Protein AF-A0A2E7MDC0-F1 (afdb_monomer_lite)

Secondary structure (DSSP, 8-state):
-HHHHHHHHHHHHHHHHHHHHT-------------SPP-TTSSTTGGGSS--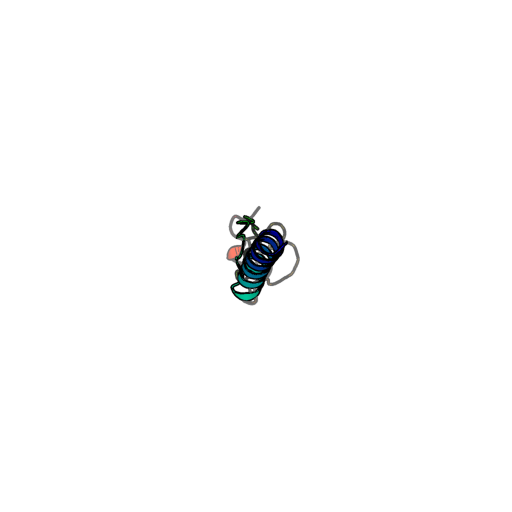SS-SS--GGGSGGGTT--

pLDDT: mean 81.16, std 14.07, range [52.94, 97.75]

Foldseek 3Di:
DVVVVVVVVVVVVVVVCCVVVVPPPPPPPPPPPPPDQQQALPDPCQLPVQDHRNPPPAGRPSDPSNVPRD

Structure (mmCIF, N/CA/C/O backbone):
data_AF-A0A2E7MDC0-F1
#
_entry.id   AF-A0A2E7MDC0-F1
#
loop_
_atom_si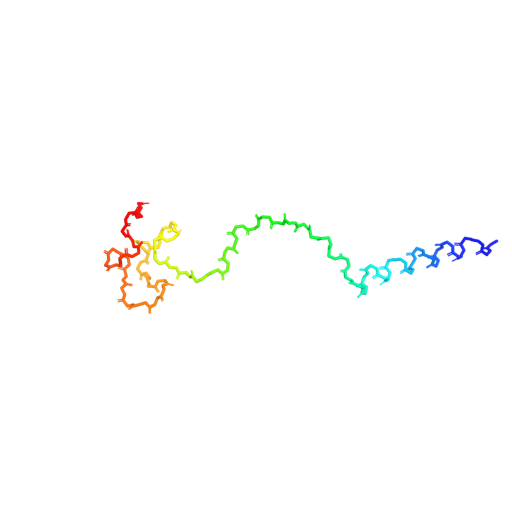te.group_PDB
_atom_site.id
_atom_site.type_symbol
_atom_site.label_atom_id
_atom_site.label_alt_id
_atom_site.label_comp_id
_atom_site.label_asym_id
_atom_site.label_entity_id
_atom_site.label_seq_id
_atom_site.pdbx_PDB_ins_code
_atom_site.Cartn_x
_atom_site.Cartn_y
_atom_site.Cartn_z
_atom_site.occupancy
_atom_site.B_iso_or_equiv
_atom_site.auth_seq_id
_atom_site.auth_comp_id
_atom_site.auth_asym_id
_atom_site.auth_atom_id
_atom_site.pdbx_PDB_model_num
ATOM 1 N N . MET A 1 1 ? 5.333 52.039 40.668 1.00 60.84 1 MET A N 1
ATOM 2 C CA . MET A 1 1 ? 5.006 50.593 40.665 1.00 60.84 1 MET A CA 1
ATOM 3 C C . MET A 1 1 ? 3.948 50.175 39.635 1.00 60.84 1 MET A C 1
ATOM 5 O O . MET A 1 1 ? 4.063 49.069 39.136 1.00 60.84 1 MET A O 1
ATOM 9 N N . GLY A 1 2 ? 2.951 50.999 39.273 1.00 69.31 2 GLY A N 1
ATOM 10 C CA . GLY A 1 2 ? 1.854 50.560 38.382 1.00 69.31 2 GLY A CA 1
ATOM 11 C C . GLY A 1 2 ? 2.247 50.217 36.936 1.00 69.31 2 GLY A C 1
ATOM 12 O O . GLY A 1 2 ? 1.766 49.234 36.391 1.00 69.31 2 GLY A O 1
ATOM 13 N N . ARG A 1 3 ? 3.185 50.959 36.328 1.00 76.81 3 ARG A N 1
ATOM 14 C CA . ARG A 1 3 ? 3.587 50.748 34.919 1.00 76.81 3 ARG A CA 1
ATOM 15 C C . ARG A 1 3 ? 4.264 49.393 34.669 1.00 76.81 3 ARG A C 1
ATOM 17 O O . ARG A 1 3 ? 4.152 48.858 33.578 1.00 76.81 3 ARG A O 1
ATOM 24 N N . LEU A 1 4 ? 4.935 48.831 35.678 1.00 72.00 4 LEU A N 1
ATOM 25 C CA . LEU A 1 4 ? 5.580 47.517 35.584 1.00 72.00 4 LEU A CA 1
ATOM 26 C C . LEU A 1 4 ? 4.544 46.380 35.609 1.00 72.00 4 LEU A C 1
ATOM 28 O O . LEU A 1 4 ? 4.687 45.397 34.890 1.00 72.00 4 LEU A O 1
ATOM 32 N N . LEU A 1 5 ? 3.476 46.545 36.398 1.00 73.50 5 LEU A N 1
ATOM 33 C CA . LEU A 1 5 ? 2.383 45.578 36.500 1.00 73.50 5 LEU A CA 1
ATOM 34 C C . LEU A 1 5 ? 1.515 45.565 35.229 1.00 73.50 5 LEU A C 1
ATOM 36 O O . LEU A 1 5 ? 1.068 44.503 34.807 1.00 73.50 5 LEU A O 1
ATOM 40 N N . GLU A 1 6 ? 1.338 46.725 34.589 1.00 77.62 6 GLU A N 1
ATOM 41 C CA . GLU A 1 6 ? 0.682 46.862 33.279 1.00 77.62 6 GLU A CA 1
ATOM 42 C C . GLU A 1 6 ? 1.473 46.153 32.168 1.00 77.62 6 GLU A C 1
ATOM 44 O O . GLU A 1 6 ? 0.904 45.393 31.391 1.00 77.62 6 GLU A O 1
ATOM 49 N N . VAL A 1 7 ? 2.800 46.321 32.133 1.00 78.88 7 VAL A N 1
ATOM 50 C CA . VAL A 1 7 ? 3.668 45.631 31.159 1.00 78.88 7 VAL A CA 1
ATOM 51 C C . VAL A 1 7 ? 3.639 44.115 31.372 1.00 78.88 7 VAL A C 1
ATOM 53 O O . VAL A 1 7 ? 3.497 43.368 30.407 1.00 78.88 7 VAL A O 1
ATOM 56 N N . LEU A 1 8 ? 3.695 43.658 32.627 1.00 76.69 8 LEU A N 1
ATOM 57 C CA . LEU A 1 8 ? 3.618 42.234 32.961 1.00 76.69 8 LEU A CA 1
ATOM 58 C C . LEU A 1 8 ? 2.261 41.624 32.568 1.00 76.69 8 LEU A C 1
ATOM 60 O O . LEU A 1 8 ? 2.209 40.504 32.062 1.00 76.69 8 LEU A O 1
ATOM 64 N N . ARG A 1 9 ? 1.166 42.374 32.750 1.00 86.44 9 ARG A N 1
ATOM 65 C CA . ARG A 1 9 ? -0.180 41.977 32.314 1.00 86.44 9 ARG A CA 1
ATOM 66 C C . ARG A 1 9 ? -0.299 41.901 30.799 1.00 86.44 9 ARG A C 1
ATOM 68 O O . ARG A 1 9 ? -0.835 40.920 30.304 1.00 86.44 9 ARG A O 1
ATOM 75 N N . LEU A 1 10 ? 0.217 42.885 30.068 1.00 80.62 10 LEU A N 1
ATOM 76 C CA . LEU A 1 10 ? 0.191 42.897 28.602 1.00 80.62 10 LEU A CA 1
ATOM 77 C C . LEU A 1 10 ? 0.977 41.720 28.010 1.00 80.62 10 LEU A C 1
ATOM 79 O O . LEU A 1 10 ? 0.505 41.071 27.081 1.00 80.62 10 LEU A O 1
ATOM 83 N N . TRP A 1 11 ? 2.134 41.393 28.590 1.00 82.56 11 TRP A N 1
ATOM 84 C CA . TRP A 1 11 ? 2.921 40.222 28.198 1.00 82.56 11 TRP A CA 1
ATOM 85 C C . TRP A 1 11 ? 2.203 38.911 28.520 1.00 82.56 11 TRP A C 1
ATOM 87 O O . TRP A 1 11 ? 2.116 38.034 27.662 1.00 82.56 11 TRP A O 1
ATOM 97 N N . GLY A 1 12 ? 1.639 38.797 29.725 1.00 85.88 12 GLY A N 1
ATOM 98 C CA . GLY A 1 12 ? 0.837 37.641 30.123 1.00 85.88 12 GLY A CA 1
ATOM 99 C C . GLY A 1 12 ? -0.373 37.434 29.212 1.00 85.88 12 GLY A C 1
ATOM 100 O O . GLY A 1 12 ? -0.618 36.315 28.783 1.00 85.88 12 GLY A O 1
ATOM 101 N N . VAL A 1 13 ? -1.080 38.508 28.848 1.00 85.69 13 VAL A N 1
ATOM 102 C CA . VAL A 1 13 ? -2.221 38.471 27.922 1.00 85.69 13 VAL A CA 1
ATOM 103 C C . VAL A 1 13 ? -1.782 38.083 26.512 1.00 85.69 13 VAL A C 1
ATOM 105 O O . VAL A 1 13 ? -2.428 37.232 25.917 1.00 85.69 13 VAL A O 1
ATOM 108 N N . CYS A 1 14 ? -0.671 38.613 25.992 1.00 81.50 14 CYS A N 1
ATOM 109 C CA . CYS A 1 14 ? -0.121 38.171 24.706 1.00 81.50 14 CYS A CA 1
ATOM 110 C C . CYS A 1 14 ? 0.193 36.669 24.703 1.00 81.50 14 CYS A C 1
ATOM 112 O O . CYS A 1 14 ? -0.178 35.974 23.764 1.00 81.50 14 CYS A O 1
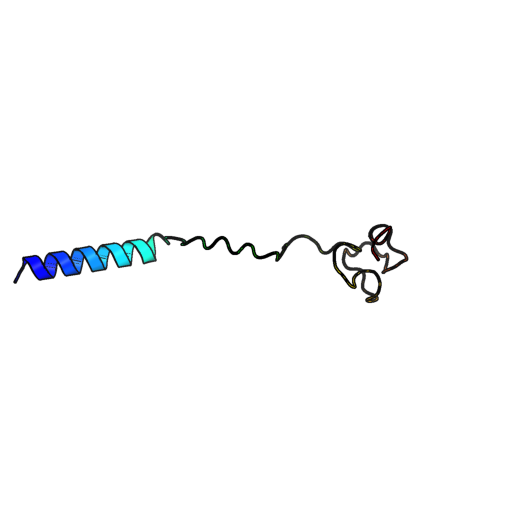ATOM 114 N N . LEU A 1 15 ? 0.827 36.154 25.761 1.00 79.44 15 LEU A N 1
ATOM 115 C CA . LEU A 1 15 ? 1.124 34.724 25.893 1.00 79.44 15 LEU A CA 1
ATOM 116 C C . LEU A 1 15 ? -0.151 33.878 25.976 1.00 79.44 15 LEU A C 1
ATOM 118 O O . LEU A 1 15 ? -0.247 32.843 25.322 1.00 79.44 15 LEU A O 1
ATOM 122 N N . LEU A 1 16 ? -1.141 34.335 26.743 1.00 81.38 16 LEU A N 1
ATOM 123 C CA . LEU A 1 16 ? -2.426 33.658 26.920 1.00 81.38 16 LEU A CA 1
ATOM 124 C C . LEU A 1 16 ? -3.246 33.677 25.619 1.00 81.38 16 LEU A C 1
ATOM 126 O O . LEU A 1 16 ? -3.865 32.678 25.277 1.00 81.38 16 LEU A O 1
ATOM 130 N N . ILE A 1 17 ? -3.176 34.761 24.840 1.00 81.69 17 ILE A N 1
ATOM 131 C CA . ILE A 1 17 ? -3.752 34.855 23.492 1.00 81.69 17 ILE A CA 1
ATOM 132 C C . ILE A 1 17 ? -3.028 33.906 22.533 1.00 81.69 17 ILE A C 1
ATOM 134 O O . ILE A 1 17 ? -3.696 33.149 21.841 1.00 81.69 17 ILE A O 1
ATOM 138 N N . CYS A 1 18 ? -1.693 33.875 22.517 1.00 75.31 18 CYS A N 1
ATOM 139 C CA . CYS A 1 18 ? -0.939 32.928 21.688 1.00 75.31 18 CYS A CA 1
ATOM 140 C C . CYS A 1 18 ? -1.280 31.465 22.020 1.00 75.31 18 CYS A C 1
ATOM 142 O O . CYS A 1 18 ? -1.366 30.641 21.110 1.00 75.31 18 CYS A O 1
ATOM 144 N N . ALA A 1 19 ? -1.504 31.160 23.304 1.00 78.38 19 ALA A N 1
ATOM 145 C CA . ALA A 1 19 ? -1.879 29.830 23.778 1.00 78.38 19 ALA A CA 1
ATOM 146 C C . ALA A 1 19 ? -3.339 29.460 23.459 1.00 78.38 19 ALA A C 1
ATOM 148 O O . ALA A 1 19 ? -3.600 28.326 23.074 1.00 78.38 19 ALA A O 1
ATOM 149 N N . LEU A 1 20 ? -4.288 30.396 23.598 1.00 74.81 20 LEU A N 1
ATOM 150 C CA . LEU A 1 20 ? -5.719 30.144 23.367 1.00 74.81 20 LEU A CA 1
ATOM 151 C C . LEU A 1 20 ? -6.126 30.222 21.892 1.00 74.81 20 LEU A C 1
ATOM 153 O O . LEU A 1 20 ? -6.998 29.476 21.461 1.00 74.81 20 LEU A O 1
ATOM 157 N N . VAL A 1 21 ? -5.522 31.131 21.124 1.00 76.75 21 VAL A N 1
ATOM 158 C CA . VAL A 1 21 ? -5.794 31.294 19.685 1.00 76.75 21 VAL A CA 1
ATOM 159 C C . VAL A 1 21 ? -5.032 30.251 18.865 1.00 76.75 21 VAL A C 1
ATOM 161 O O . VAL A 1 21 ? -5.362 30.034 17.704 1.00 76.75 21 VAL A O 1
ATOM 164 N N . GLY A 1 22 ? -4.048 29.569 19.465 1.00 64.94 22 GLY A N 1
ATOM 165 C CA . GLY A 1 22 ? -3.223 28.599 18.765 1.00 64.94 22 GLY A CA 1
ATOM 166 C C . GLY A 1 22 ? -2.485 29.284 17.624 1.00 64.94 22 GLY A C 1
ATOM 167 O O . GLY A 1 22 ? -2.790 29.068 16.452 1.00 64.94 22 GLY A O 1
ATOM 168 N N . CYS A 1 23 ? -1.497 30.122 17.947 1.00 63.84 23 CYS A N 1
ATOM 169 C CA . CYS A 1 23 ? -0.498 30.495 16.951 1.00 63.84 23 CYS A CA 1
ATOM 170 C C . CYS A 1 23 ? 0.278 29.226 16.592 1.00 63.84 23 CYS A C 1
ATOM 172 O O . CYS A 1 23 ? 1.296 28.913 17.205 1.00 63.84 23 CYS A O 1
ATOM 174 N N . VAL A 1 24 ? -0.228 28.472 15.619 1.00 60.06 24 VAL A N 1
ATOM 175 C CA . VAL A 1 24 ? 0.516 27.404 14.969 1.00 60.06 24 VAL A CA 1
ATOM 176 C C . VAL A 1 24 ? 1.708 28.086 14.305 1.00 60.06 24 VAL A C 1
ATOM 178 O O . VAL A 1 24 ? 1.605 28.614 13.197 1.00 60.06 24 VAL A O 1
ATOM 181 N N . VAL A 1 25 ? 2.853 28.105 14.991 1.00 57.97 25 VAL A N 1
ATOM 182 C CA . VAL A 1 25 ? 4.142 28.064 14.308 1.00 57.97 25 VAL A CA 1
ATOM 183 C C . VAL A 1 25 ? 4.066 26.806 13.457 1.00 57.97 25 VAL A C 1
ATOM 185 O O . VAL A 1 25 ? 4.256 25.694 13.935 1.00 57.97 25 VAL A O 1
ATOM 188 N N . ARG A 1 26 ? 3.657 26.975 12.198 1.00 52.94 26 ARG A N 1
ATOM 189 C CA . ARG A 1 26 ? 3.801 25.947 11.181 1.00 52.94 26 ARG A CA 1
ATOM 190 C C . ARG A 1 26 ? 5.288 25.930 10.878 1.00 52.94 26 ARG A C 1
ATOM 192 O O . ARG A 1 26 ? 5.737 26.615 9.961 1.00 52.94 26 ARG A O 1
ATOM 199 N N . THR A 1 27 ? 6.061 25.181 11.660 1.00 54.88 27 THR A N 1
ATOM 200 C CA . THR A 1 27 ? 7.168 24.471 11.035 1.00 54.88 27 THR A CA 1
ATOM 201 C C . THR A 1 27 ? 6.490 23.672 9.931 1.00 54.88 27 THR A C 1
ATOM 203 O O . THR A 1 27 ? 5.713 22.762 10.209 1.00 54.88 27 THR A O 1
ATOM 206 N N . ARG A 1 28 ? 6.641 24.107 8.676 1.00 53.62 28 ARG A N 1
ATOM 207 C CA . ARG A 1 28 ? 6.507 23.178 7.560 1.00 53.62 28 ARG A CA 1
ATOM 208 C C . ARG A 1 28 ? 7.649 22.202 7.784 1.00 53.62 28 ARG A C 1
ATOM 210 O O . ARG A 1 28 ? 8.773 22.461 7.378 1.00 53.62 28 ARG A O 1
ATOM 217 N N . SER A 1 29 ? 7.390 21.214 8.626 1.00 53.19 29 SER A N 1
ATOM 218 C CA . SER A 1 29 ? 8.079 19.959 8.512 1.00 53.19 29 SER A CA 1
ATOM 219 C C . SER A 1 29 ? 7.618 19.466 7.155 1.00 53.19 29 SER A C 1
ATOM 221 O O . SER A 1 29 ? 6.435 19.183 6.959 1.00 53.19 29 SER A O 1
ATOM 223 N N . ASP A 1 30 ? 8.515 19.544 6.184 1.00 58.50 30 ASP A N 1
ATOM 224 C CA . ASP A 1 30 ? 8.445 18.712 4.998 1.00 58.50 30 ASP A CA 1
ATOM 225 C C . ASP A 1 30 ? 8.630 17.272 5.514 1.00 58.50 30 ASP A C 1
ATOM 227 O O . ASP A 1 30 ? 9.714 16.705 5.457 1.00 58.50 30 ASP A O 1
ATOM 231 N N . ASP A 1 31 ? 7.608 16.756 6.201 1.00 57.34 31 ASP A N 1
ATOM 232 C CA . ASP A 1 31 ? 7.524 15.362 6.587 1.00 57.34 31 ASP A CA 1
ATOM 233 C C . ASP A 1 31 ? 6.984 14.663 5.343 1.00 57.34 31 ASP A C 1
ATOM 235 O O . ASP A 1 31 ? 5.800 14.775 5.020 1.00 57.34 31 ASP A O 1
ATOM 239 N N . ASP A 1 32 ? 7.870 13.960 4.642 1.00 60.09 32 ASP A N 1
ATOM 240 C CA . ASP A 1 32 ? 7.583 12.978 3.591 1.00 60.09 32 ASP A CA 1
ATOM 241 C C . ASP A 1 32 ? 6.756 11.775 4.117 1.00 60.09 32 ASP A C 1
ATOM 243 O O . ASP A 1 32 ? 6.915 10.643 3.665 1.00 60.09 32 ASP A O 1
ATOM 247 N N . ASP A 1 33 ? 5.879 11.985 5.102 1.00 62.69 33 ASP A N 1
ATOM 248 C CA . ASP A 1 33 ? 4.933 10.990 5.595 1.00 62.69 33 ASP A CA 1
ATOM 249 C C . ASP A 1 33 ? 3.610 11.204 4.857 1.00 62.69 33 ASP A C 1
ATOM 251 O O . ASP A 1 33 ? 2.655 11.835 5.323 1.00 62.69 33 ASP A O 1
ATOM 255 N N . ASP A 1 34 ? 3.620 10.733 3.613 1.00 63.41 34 ASP A N 1
ATOM 256 C CA . ASP A 1 34 ? 2.446 10.612 2.770 1.00 63.41 34 ASP A CA 1
ATOM 257 C C . ASP A 1 34 ? 1.459 9.662 3.464 1.00 63.41 34 ASP A C 1
ATOM 259 O O . ASP A 1 34 ? 1.534 8.436 3.366 1.00 63.41 34 ASP A O 1
ATOM 263 N N . GLY A 1 35 ? 0.522 10.247 4.211 1.00 68.75 35 GLY A N 1
ATOM 264 C CA . GLY A 1 35 ? -0.663 9.569 4.733 1.00 68.75 35 GLY A CA 1
ATOM 265 C C . GLY A 1 35 ? -1.638 9.127 3.633 1.00 68.75 35 GLY A C 1
ATOM 266 O O . GLY A 1 35 ? -2.837 9.013 3.897 1.00 68.75 35 GLY A O 1
ATOM 267 N N . GLY A 1 36 ? -1.164 8.949 2.400 1.00 74.12 36 GLY A N 1
ATOM 268 C CA . GLY A 1 36 ? -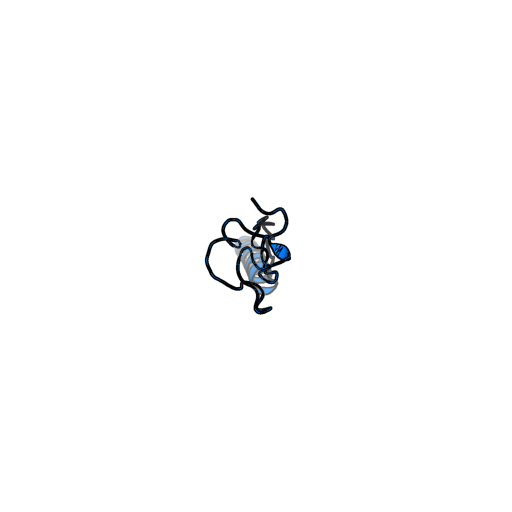1.905 8.349 1.314 1.00 74.12 36 GLY A CA 1
ATOM 269 C C . GLY A 1 36 ? -2.036 6.833 1.473 1.00 74.12 36 GLY A C 1
ATOM 270 O O . GLY A 1 36 ? -1.385 6.206 2.322 1.00 74.12 36 GLY A O 1
ATOM 271 N N . PRO A 1 37 ? -2.947 6.232 0.690 1.00 78.94 37 PRO A N 1
ATOM 272 C CA . PRO A 1 37 ? -3.108 4.787 0.644 1.00 78.94 37 PRO A CA 1
ATOM 273 C C . PRO A 1 37 ? -1.780 4.135 0.254 1.00 78.94 37 PRO A C 1
ATOM 275 O O . PRO A 1 37 ? -1.064 4.640 -0.609 1.00 78.94 37 PRO A O 1
ATOM 278 N N . ARG A 1 38 ? -1.439 3.032 0.923 1.00 86.62 38 ARG A N 1
ATOM 279 C CA . ARG A 1 38 ? -0.286 2.220 0.534 1.00 86.62 38 ARG A CA 1
ATOM 280 C C . ARG A 1 38 ? -0.677 1.508 -0.759 1.00 86.62 38 ARG A C 1
ATOM 282 O O . ARG A 1 38 ? -1.744 0.916 -0.783 1.00 86.62 38 ARG A O 1
ATOM 289 N N . ILE A 1 39 ? 0.113 1.684 -1.811 1.00 91.81 39 ILE A N 1
ATOM 290 C CA . ILE A 1 39 ? -0.100 1.099 -3.138 1.00 91.81 39 ILE A CA 1
ATOM 291 C C . ILE A 1 39 ? 1.167 0.345 -3.496 1.00 91.81 39 ILE A C 1
ATOM 293 O O . ILE A 1 39 ? 2.260 0.866 -3.241 1.00 91.81 39 ILE A O 1
ATOM 297 N N . GLU A 1 40 ? 1.014 -0.830 -4.094 1.00 94.94 40 GLU A N 1
ATOM 298 C CA . GLU A 1 40 ? 2.148 -1.634 -4.531 1.00 94.94 40 GLU A CA 1
ATOM 299 C C . GLU A 1 40 ? 3.077 -0.847 -5.468 1.00 94.94 40 GLU A C 1
ATOM 301 O O . GLU A 1 40 ? 2.660 -0.036 -6.302 1.00 94.94 40 GLU A O 1
ATOM 306 N N . GLY A 1 41 ? 4.384 -1.025 -5.267 1.00 92.62 41 GLY A N 1
ATOM 307 C CA . GLY A 1 41 ? 5.422 -0.344 -6.039 1.00 92.62 41 GLY A CA 1
ATOM 308 C C . GLY A 1 41 ? 5.681 1.128 -5.691 1.00 92.62 41 GLY A C 1
ATOM 309 O O . GLY A 1 41 ? 6.550 1.731 -6.324 1.00 92.62 41 GLY A O 1
ATOM 310 N N . GLN A 1 42 ? 5.016 1.725 -4.694 1.00 91.62 42 GLN A N 1
ATOM 311 C CA . GLN A 1 42 ? 5.311 3.108 -4.286 1.00 91.62 42 GLN A CA 1
ATOM 312 C C . GLN A 1 42 ? 6.497 3.235 -3.327 1.00 91.62 42 GLN A C 1
ATOM 314 O O . GLN A 1 42 ? 7.161 4.278 -3.310 1.00 91.62 42 GLN A O 1
ATOM 319 N N . ARG A 1 43 ? 6.772 2.215 -2.509 1.00 90.38 43 ARG A N 1
ATOM 320 C CA . ARG A 1 43 ? 7.861 2.229 -1.528 1.00 90.38 43 ARG A CA 1
ATOM 321 C C . ARG A 1 43 ? 8.822 1.074 -1.759 1.00 90.38 43 ARG A C 1
ATOM 323 O O . ARG A 1 43 ? 8.515 0.048 -2.358 1.00 90.38 43 ARG A O 1
ATOM 330 N N . ALA A 1 44 ? 10.047 1.273 -1.285 1.00 91.81 44 ALA A N 1
ATOM 331 C CA . ALA A 1 44 ? 11.073 0.249 -1.364 1.00 91.81 44 ALA A CA 1
ATOM 332 C C . ALA A 1 44 ? 10.669 -0.958 -0.509 1.00 91.81 44 ALA A C 1
ATOM 334 O O . ALA A 1 44 ? 10.487 -0.823 0.701 1.00 91.81 44 ALA A O 1
ATOM 335 N N . GLY A 1 45 ? 10.602 -2.126 -1.140 1.00 92.31 45 GLY A N 1
ATOM 336 C CA . GLY A 1 45 ? 10.277 -3.386 -0.482 1.00 92.31 45 GLY A CA 1
ATOM 337 C C . GLY A 1 45 ? 8.870 -3.899 -0.762 1.00 92.31 45 GLY A C 1
ATOM 338 O O . GLY A 1 45 ? 8.727 -5.114 -0.704 1.00 92.31 45 GLY A O 1
ATOM 339 N N . ASP A 1 46 ? 7.921 -3.031 -1.141 1.00 94.19 46 ASP A N 1
ATOM 340 C CA . ASP A 1 46 ? 6.513 -3.395 -1.397 1.00 94.19 46 ASP A CA 1
ATOM 341 C C . ASP A 1 46 ? 6.428 -4.596 -2.362 1.00 94.19 46 ASP A C 1
ATOM 343 O O . ASP A 1 46 ? 5.847 -5.618 -2.045 1.00 94.19 46 ASP A O 1
ATOM 347 N N . CYS A 1 47 ? 7.202 -4.570 -3.452 1.00 95.50 47 CYS A N 1
ATOM 348 C CA . CYS A 1 47 ? 7.220 -5.638 -4.459 1.00 95.50 47 CYS A CA 1
ATOM 349 C C . CYS A 1 47 ? 7.990 -6.922 -4.075 1.00 95.50 47 CYS A C 1
ATOM 351 O O . CYS A 1 47 ? 8.450 -7.654 -4.960 1.00 95.50 47 CYS A O 1
ATOM 353 N N . SER A 1 48 ? 8.261 -7.153 -2.789 1.00 95.81 48 SER A N 1
ATOM 354 C CA . SER A 1 48 ? 9.045 -8.308 -2.321 1.00 95.81 48 SER A CA 1
ATOM 355 C C . SER A 1 48 ? 8.806 -8.709 -0.859 1.00 95.81 48 SER A C 1
ATOM 357 O O . SER A 1 48 ? 9.570 -9.525 -0.324 1.00 95.81 48 SER A O 1
ATOM 359 N N . ASP A 1 49 ? 7.822 -8.113 -0.185 1.00 95.81 49 ASP A N 1
ATOM 360 C CA . ASP A 1 49 ? 7.574 -8.310 1.245 1.00 95.81 49 ASP A CA 1
ATOM 361 C C . ASP A 1 49 ? 6.464 -9.331 1.548 1.00 95.81 49 ASP A C 1
ATOM 363 O O . ASP A 1 49 ? 6.260 -9.677 2.719 1.00 95.81 49 ASP A O 1
ATOM 367 N N . ALA A 1 50 ? 5.835 -9.891 0.507 1.00 96.50 50 ALA A N 1
ATOM 368 C CA . ALA A 1 50 ? 4.723 -10.833 0.591 1.00 96.50 50 ALA A CA 1
ATOM 369 C C . ALA A 1 50 ? 3.461 -10.255 1.254 1.00 96.50 50 ALA A C 1
ATOM 371 O O . ALA A 1 50 ? 2.647 -11.013 1.802 1.00 96.50 50 ALA A O 1
ATOM 372 N N . ALA A 1 51 ? 3.293 -8.932 1.211 1.00 96.50 51 ALA A N 1
ATOM 373 C CA . ALA A 1 51 ? 2.055 -8.243 1.535 1.00 96.50 51 ALA A CA 1
ATOM 374 C C . ALA A 1 51 ? 1.301 -7.815 0.261 1.00 96.50 51 ALA A C 1
ATOM 376 O O . ALA A 1 51 ? 1.834 -7.824 -0.840 1.00 96.50 51 ALA A O 1
ATOM 377 N N . ASP A 1 52 ? 0.020 -7.509 0.448 1.00 96.94 52 ASP A N 1
ATOM 378 C CA . ASP A 1 52 ? -0.877 -6.910 -0.545 1.00 96.94 52 ASP A CA 1
ATOM 379 C C . ASP A 1 52 ? -1.254 -5.536 0.031 1.00 96.94 52 ASP A C 1
ATOM 381 O O . ASP A 1 52 ? -2.179 -5.398 0.848 1.00 96.94 52 ASP A O 1
ATOM 385 N N . ASN A 1 53 ? -0.394 -4.548 -0.225 1.00 93.81 53 ASN A N 1
ATOM 386 C CA . ASN A 1 53 ? -0.388 -3.277 0.489 1.00 93.81 53 ASN A CA 1
ATOM 387 C C . ASN A 1 53 ? -1.552 -2.352 0.092 1.00 93.81 53 ASN A C 1
ATOM 389 O O . ASN A 1 53 ? -1.881 -1.466 0.888 1.00 93.81 53 ASN A O 1
ATOM 393 N N . ASP A 1 54 ? -2.216 -2.581 -1.048 1.00 95.81 54 ASP A N 1
ATOM 394 C CA . ASP A 1 54 ? -3.464 -1.909 -1.457 1.00 95.81 54 ASP A CA 1
ATOM 395 C C . ASP A 1 54 ? -4.723 -2.789 -1.398 1.00 95.81 54 ASP A C 1
ATOM 397 O O . ASP A 1 54 ? -5.839 -2.271 -1.541 1.00 95.81 54 ASP A O 1
ATOM 401 N N . SER A 1 55 ? -4.577 -4.060 -1.025 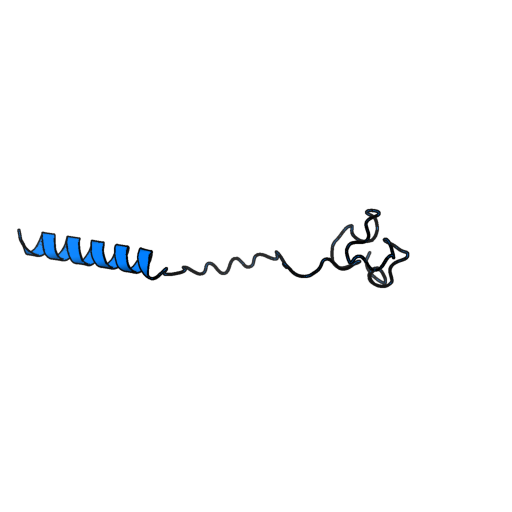1.00 95.88 55 SER A N 1
ATOM 402 C CA . SER A 1 55 ? -5.669 -5.001 -0.760 1.00 95.88 55 SER A CA 1
ATOM 403 C C . SER A 1 55 ? -6.536 -5.305 -1.983 1.00 95.88 55 SER A C 1
ATOM 405 O O . SER A 1 55 ? -7.763 -5.441 -1.854 1.00 95.88 55 SER A O 1
ATOM 407 N N . ASP A 1 56 ? -5.924 -5.398 -3.162 1.00 95.88 56 ASP A N 1
ATOM 408 C CA . ASP A 1 56 ? -6.610 -5.741 -4.410 1.00 95.88 56 ASP A CA 1
ATOM 409 C C . ASP A 1 56 ? -6.635 -7.261 -4.697 1.00 95.88 56 ASP A C 1
ATOM 411 O O . ASP A 1 56 ? -7.426 -7.741 -5.523 1.00 95.88 56 ASP A O 1
ATOM 415 N N . GLY A 1 57 ? -5.873 -8.033 -3.915 1.00 97.25 57 GLY A N 1
ATOM 416 C CA . GLY A 1 57 ? -5.743 -9.482 -4.000 1.00 97.25 57 GLY A CA 1
ATOM 417 C C . GLY A 1 57 ? -4.535 -9.968 -4.803 1.00 97.25 57 GLY A C 1
ATOM 418 O O . GLY A 1 57 ? -4.374 -11.189 -4.933 1.00 97.25 57 GLY A O 1
ATOM 419 N N . LEU A 1 58 ? -3.717 -9.065 -5.335 1.00 97.75 58 LEU A N 1
ATOM 420 C CA . LEU A 1 58 ? -2.432 -9.341 -5.961 1.00 97.75 58 LEU A CA 1
ATOM 421 C C . LEU A 1 58 ? -1.302 -9.031 -4.970 1.00 97.75 58 LEU A C 1
ATOM 423 O O . LEU A 1 58 ? -1.446 -8.245 -4.045 1.00 97.75 58 LEU A O 1
ATOM 427 N N . PHE A 1 59 ? -0.200 -9.766 -5.091 1.00 96.31 59 PHE A N 1
ATOM 428 C CA . PHE A 1 59 ? 0.928 -9.680 -4.163 1.00 96.31 59 PHE A CA 1
ATOM 429 C C . PHE A 1 59 ? 2.204 -9.478 -4.966 1.00 96.31 59 PHE A C 1
ATOM 431 O O . PHE A 1 59 ? 2.436 -10.198 -5.943 1.00 96.31 59 PHE A O 1
ATOM 438 N N . ASP A 1 60 ? 3.071 -8.580 -4.507 1.00 94.81 60 ASP A N 1
ATOM 439 C CA . ASP A 1 60 ? 4.422 -8.401 -5.034 1.00 94.81 60 ASP A CA 1
ATOM 440 C C . ASP A 1 60 ? 4.479 -8.353 -6.587 1.00 94.81 60 ASP A C 1
ATOM 442 O O . ASP A 1 60 ? 3.903 -7.496 -7.246 1.00 94.81 60 ASP A O 1
ATOM 446 N N . CYS A 1 61 ? 5.191 -9.299 -7.210 1.00 95.19 61 CYS A N 1
ATOM 447 C CA . CYS A 1 61 ? 5.404 -9.375 -8.652 1.00 95.19 61 CYS A CA 1
ATOM 448 C C . CYS A 1 61 ? 4.193 -9.858 -9.460 1.00 95.19 61 CYS A C 1
ATOM 450 O O . CYS A 1 61 ? 4.242 -9.787 -10.691 1.00 95.19 61 CYS A O 1
ATOM 452 N N . ASP A 1 62 ? 3.149 -10.357 -8.796 1.00 96.50 62 ASP A N 1
ATOM 453 C CA . ASP A 1 62 ? 1.857 -10.625 -9.426 1.00 96.50 62 ASP A CA 1
ATOM 454 C C . ASP A 1 62 ? 0.995 -9.348 -9.511 1.00 96.50 62 ASP A C 1
ATOM 456 O O . ASP A 1 62 ? -0.020 -9.358 -10.208 1.00 96.50 62 ASP A O 1
ATOM 460 N N . ASP A 1 63 ? 1.403 -8.259 -8.847 1.00 97.00 63 ASP A N 1
ATOM 461 C CA . ASP A 1 63 ? 0.737 -6.956 -8.858 1.00 97.00 63 ASP A CA 1
ATOM 462 C C . ASP A 1 63 ? 1.216 -6.056 -10.019 1.00 97.00 63 ASP A C 1
ATOM 464 O O . ASP A 1 63 ? 2.417 -5.876 -10.262 1.00 97.00 63 ASP A O 1
ATOM 468 N N . ASP A 1 64 ? 0.273 -5.449 -10.750 1.00 95.56 64 ASP A N 1
ATOM 469 C CA . ASP A 1 64 ? 0.564 -4.544 -11.873 1.00 95.56 64 ASP A CA 1
ATOM 470 C C . ASP A 1 64 ? 1.222 -3.218 -11.419 1.00 95.56 64 ASP A C 1
ATOM 472 O O . ASP A 1 64 ? 1.954 -2.588 -12.192 1.00 95.56 64 ASP A O 1
ATOM 476 N N . GLY A 1 65 ? 1.002 -2.791 -10.174 1.00 93.69 65 GLY A N 1
ATOM 477 C CA . GLY A 1 65 ? 1.651 -1.656 -9.512 1.00 93.69 65 GLY A CA 1
ATOM 478 C C . GLY A 1 65 ? 3.159 -1.841 -9.337 1.00 93.69 65 GLY A C 1
ATOM 479 O O . GLY A 1 65 ? 3.916 -0.867 -9.350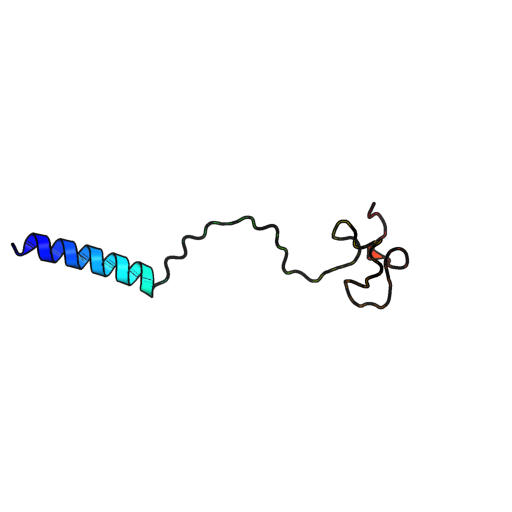 1.00 93.69 65 GLY A O 1
ATOM 480 N N . CYS A 1 66 ? 3.631 -3.088 -9.319 1.00 94.75 66 CYS A N 1
ATOM 481 C CA . CYS A 1 66 ? 5.053 -3.415 -9.288 1.00 94.75 66 CYS A CA 1
ATOM 482 C C . CYS A 1 66 ? 5.748 -3.345 -10.657 1.00 94.75 66 CYS A C 1
ATOM 484 O O . CYS A 1 66 ? 6.972 -3.504 -10.751 1.00 94.75 66 CYS A O 1
ATOM 486 N N . ALA A 1 67 ? 5.019 -3.044 -11.738 1.00 92.50 67 ALA A N 1
ATOM 487 C CA . ALA A 1 67 ? 5.595 -2.888 -13.067 1.00 92.50 67 ALA A CA 1
ATOM 488 C C . ALA A 1 67 ? 6.552 -1.680 -13.143 1.00 92.50 67 ALA A C 1
ATOM 490 O O . ALA A 1 67 ? 6.151 -0.531 -13.319 1.00 92.50 67 ALA A O 1
ATOM 491 N N . GLY A 1 68 ? 7.858 -1.956 -13.089 1.00 83.25 68 GLY A N 1
ATOM 492 C CA . GLY A 1 68 ? 8.908 -0.936 -13.186 1.00 83.25 68 GLY A CA 1
ATOM 493 C C . GLY A 1 68 ? 9.451 -0.451 -11.842 1.00 83.25 68 GLY A C 1
ATOM 494 O O . GLY A 1 68 ? 10.355 0.388 -11.847 1.00 83.25 68 GLY A O 1
ATOM 495 N N . SER A 1 69 ? 8.972 -1.011 -10.730 1.00 79.94 69 SER A N 1
ATOM 496 C CA . SER A 1 69 ? 9.643 -0.899 -9.435 1.00 79.94 69 SER A CA 1
ATOM 497 C C . SER A 1 69 ? 10.793 -1.908 -9.361 1.00 79.94 69 SER A C 1
ATOM 499 O O . SER A 1 69 ? 10.653 -3.063 -9.763 1.00 79.94 69 SER A O 1
ATOM 501 N N . SER A 1 70 ? 11.972 -1.432 -8.947 1.00 60.91 70 SER A N 1
ATOM 502 C CA . SER A 1 70 ? 13.245 -2.174 -8.937 1.00 60.91 70 SER A CA 1
ATOM 503 C C . SER A 1 70 ? 13.820 -2.322 -7.542 1.00 60.91 70 SER A C 1
ATOM 505 O O . SER A 1 70 ? 13.833 -1.279 -6.848 1.00 60.91 70 SER A O 1
#

Radius of gyration: 25.84 Å; chains: 1; bounding box: 20×62×54 Å

Sequence (70 aa):
MGRLLEVLRLWGVCLLICALVGCVVRTRSDDDDDGGPRIEGQRAGDCSDAADNDSDGLFDCDDDGCAGSS